Protein AF-A0A0D2VGA5-F1 (afdb_monomer)

Foldseek 3Di:
DEAAVVLFADLQQQDDDPVGHGDHPCVVVHPDDHFHADPVPSHGPLVVVLVCCQVVLDQEYEDDGHGRPDDDPLVSQLVSCVNSVHDYHYDCPPCVVVLVVVPDPNVVNVVCSVCPVVVVCVVPPPDDVVVVVVVVVCVVPVPDDDD

Secondary structure (DSSP, 8-state):
-EE-GGGT--GGGT-B-TT--B-SHHHHHS---EE-B-TTT-SB-HHHHHHHHHHH--SEEEE--SS--S---HHHHHHHHHHHTPEEEE--TTTHHHHHTT-SHHHHHHHHHHHHHHHHHHHHHSSHHHHHHHHHHHHH-TT----

Structure (mmCIF, N/CA/C/O backbone):
data_AF-A0A0D2VGA5-F1
#
_entry.id   AF-A0A0D2VGA5-F1
#
loop_
_atom_site.group_PDB
_atom_site.id
_atom_site.type_symbol
_atom_site.label_atom_id
_atom_site.label_alt_id
_atom_site.label_comp_id
_atom_site.label_asym_id
_atom_site.label_entity_id
_atom_site.label_seq_id
_atom_site.pdbx_PDB_ins_code
_atom_site.Cartn_x
_atom_site.Cartn_y
_atom_site.Cartn_z
_atom_site.occupancy
_atom_site.B_iso_or_equiv
_atom_site.auth_seq_id
_atom_site.auth_comp_id
_atom_site.auth_asym_id
_atom_site.auth_atom_id
_atom_site.pdbx_PDB_model_num
ATOM 1 N N . MET A 1 1 ? -1.330 4.086 5.357 1.00 95.62 1 MET A N 1
ATOM 2 C CA . MET A 1 1 ? -0.875 2.681 5.432 1.00 95.62 1 MET A CA 1
ATOM 3 C C . MET A 1 1 ? -0.229 2.336 4.101 1.00 95.62 1 MET A C 1
ATOM 5 O O . MET A 1 1 ? -0.905 2.468 3.089 1.00 95.62 1 MET A O 1
ATOM 9 N N . GLY A 1 2 ? 1.059 1.993 4.080 1.00 96.94 2 GLY A N 1
ATOM 10 C CA . GLY A 1 2 ? 1.832 1.724 2.856 1.00 96.94 2 GLY A CA 1
ATOM 11 C C . GLY A 1 2 ? 2.714 0.480 2.988 1.00 96.94 2 GLY A C 1
ATOM 12 O O . GLY A 1 2 ? 2.720 -0.149 4.047 1.00 96.94 2 GLY A O 1
ATOM 13 N N . LEU A 1 3 ? 3.431 0.106 1.925 1.00 97.75 3 LEU A N 1
ATOM 14 C CA . LEU A 1 3 ? 4.350 -1.035 1.966 1.00 97.75 3 LEU A CA 1
ATOM 15 C C . LEU A 1 3 ? 5.567 -0.698 2.843 1.00 97.75 3 LEU A C 1
ATOM 17 O O . LEU A 1 3 ? 6.119 0.396 2.758 1.00 97.75 3 LEU A O 1
ATOM 21 N N . ASP A 1 4 ? 5.993 -1.643 3.676 1.00 96.62 4 ASP A N 1
ATOM 22 C CA . ASP A 1 4 ? 7.189 -1.521 4.512 1.00 96.62 4 ASP A CA 1
ATOM 23 C C . ASP A 1 4 ? 8.449 -1.303 3.656 1.00 96.62 4 ASP A C 1
ATOM 25 O O . ASP A 1 4 ? 8.651 -1.992 2.652 1.00 96.62 4 ASP A O 1
ATOM 29 N N . THR A 1 5 ? 9.327 -0.378 4.050 1.00 95.56 5 THR A N 1
ATOM 30 C CA . THR A 1 5 ? 10.512 -0.013 3.250 1.00 95.56 5 THR A CA 1
ATOM 31 C C . THR A 1 5 ? 11.442 -1.207 2.995 1.00 95.56 5 THR A C 1
ATOM 33 O O . THR A 1 5 ? 11.791 -1.434 1.838 1.00 95.56 5 THR A O 1
ATOM 36 N N . PRO A 1 6 ? 11.784 -2.053 3.993 1.00 95.25 6 PRO A N 1
ATOM 37 C CA . PRO A 1 6 ? 12.542 -3.285 3.749 1.00 95.25 6 PRO A CA 1
ATOM 38 C C . PRO A 1 6 ? 11.810 -4.311 2.870 1.00 95.25 6 PRO A C 1
ATOM 40 O O . PRO A 1 6 ? 12.451 -5.182 2.294 1.00 95.25 6 PRO A O 1
ATOM 43 N N . SER A 1 7 ? 10.481 -4.217 2.757 1.00 96.31 7 SER A N 1
ATOM 44 C CA . SER A 1 7 ? 9.665 -5.065 1.874 1.00 96.31 7 SER A CA 1
ATOM 45 C C . SER A 1 7 ? 9.524 -4.503 0.451 1.00 96.31 7 SER A C 1
ATOM 47 O O . SER A 1 7 ? 8.868 -5.124 -0.383 1.00 96.31 7 SER A O 1
ATOM 49 N N . GLY A 1 8 ? 10.114 -3.338 0.165 1.00 96.19 8 GLY A N 1
ATOM 50 C CA . GLY A 1 8 ? 10.110 -2.706 -1.155 1.00 96.19 8 GLY A CA 1
ATOM 51 C C . GLY A 1 8 ? 9.306 -1.408 -1.264 1.00 96.19 8 GLY A C 1
ATOM 52 O O . GLY A 1 8 ? 9.168 -0.876 -2.368 1.00 96.19 8 GLY A O 1
ATOM 53 N N . GLY A 1 9 ? 8.764 -0.894 -0.156 1.00 96.25 9 GLY A N 1
ATOM 54 C CA . GLY A 1 9 ? 8.044 0.383 -0.112 1.00 96.25 9 GLY A CA 1
ATOM 55 C C . GLY A 1 9 ? 8.947 1.611 -0.257 1.00 96.25 9 GLY A C 1
ATOM 56 O O . GLY A 1 9 ? 10.171 1.523 -0.156 1.00 96.25 9 GLY A O 1
ATOM 57 N N . ASN A 1 10 ? 8.346 2.778 -0.502 1.00 96.56 10 ASN A N 1
ATOM 58 C CA . ASN A 1 10 ? 9.077 4.047 -0.509 1.00 96.56 10 ASN A CA 1
ATOM 59 C C . ASN A 1 10 ? 9.128 4.648 0.905 1.00 96.56 10 ASN A C 1
ATOM 61 O O . ASN A 1 10 ? 8.161 4.567 1.660 1.00 96.56 10 ASN A O 1
ATOM 65 N N . THR A 1 11 ? 10.214 5.344 1.245 1.00 95.75 11 THR A N 1
ATOM 66 C CA . THR A 1 11 ? 10.336 6.104 2.498 1.00 95.75 11 THR A CA 1
ATOM 67 C C . THR A 1 11 ? 9.163 7.068 2.721 1.00 95.75 11 THR A C 1
ATOM 69 O O . THR A 1 11 ? 8.698 7.213 3.851 1.00 95.75 11 THR A O 1
ATOM 72 N N . SER A 1 12 ? 8.645 7.698 1.661 1.00 96.06 12 SER A N 1
ATOM 73 C CA . SER A 1 12 ? 7.503 8.620 1.722 1.00 96.06 12 SER A CA 1
ATOM 74 C C . SER A 1 12 ? 6.187 7.954 2.143 1.00 96.06 12 SER A C 1
ATOM 76 O O . SER A 1 12 ? 5.252 8.653 2.523 1.00 96.06 12 SER A O 1
ATOM 78 N N . HIS A 1 13 ? 6.103 6.620 2.145 1.00 97.06 13 HIS A N 1
ATOM 79 C CA . HIS A 1 13 ? 4.893 5.866 2.495 1.00 97.06 13 HIS A CA 1
ATOM 80 C C . HIS A 1 13 ? 4.701 5.677 4.008 1.00 97.06 13 HIS A C 1
ATOM 82 O O . HIS A 1 13 ? 3.882 4.861 4.433 1.00 97.06 13 HIS A O 1
ATOM 88 N N . GLY A 1 14 ? 5.428 6.450 4.822 1.00 95.25 14 GLY A N 1
ATOM 89 C CA . GLY A 1 14 ? 5.295 6.447 6.278 1.00 95.25 14 GLY A CA 1
ATOM 90 C C . GLY A 1 14 ? 6.361 5.628 6.999 1.00 95.25 14 GLY A C 1
ATOM 91 O O . GLY A 1 14 ? 6.070 5.032 8.031 1.00 95.25 14 GLY A O 1
ATOM 92 N N . TYR A 1 15 ? 7.594 5.588 6.484 1.00 96.25 15 TYR A N 1
ATOM 93 C CA . TYR A 1 15 ? 8.674 4.814 7.094 1.00 96.25 15 TYR A CA 1
ATOM 94 C C . TYR A 1 15 ? 9.075 5.317 8.488 1.00 96.25 15 TYR A C 1
ATOM 96 O O . TYR A 1 15 ? 9.389 6.500 8.669 1.00 96.25 15 TYR A O 1
ATOM 104 N N . TYR A 1 16 ? 9.148 4.376 9.427 1.00 95.00 16 TYR A N 1
ATOM 105 C CA . TYR A 1 16 ? 9.754 4.489 10.750 1.00 95.00 16 TYR A CA 1
ATOM 106 C C . TYR A 1 16 ? 10.571 3.218 11.036 1.00 95.00 16 TYR A C 1
ATOM 108 O O . TYR A 1 16 ? 10.333 2.166 10.442 1.00 95.00 16 TYR A O 1
ATOM 116 N N . THR A 1 17 ? 11.570 3.305 11.914 1.00 93.88 17 THR A N 1
ATOM 117 C CA . THR A 1 17 ? 12.433 2.156 12.226 1.00 93.88 17 THR A CA 1
ATOM 118 C C . THR A 1 17 ? 11.694 1.108 13.067 1.00 93.88 17 THR A C 1
ATOM 120 O O . THR A 1 17 ? 10.743 1.452 13.769 1.00 93.88 17 THR A O 1
ATOM 123 N N . PRO A 1 18 ? 12.152 -0.159 13.107 1.00 88.88 18 PRO A N 1
ATOM 124 C CA . PRO A 1 18 ? 11.551 -1.190 13.962 1.00 88.88 18 PRO A CA 1
ATOM 125 C C . PRO A 1 18 ? 11.490 -0.821 15.453 1.00 88.88 18 PRO A C 1
ATOM 127 O O . PRO A 1 18 ? 10.617 -1.297 16.169 1.00 88.88 18 PRO A O 1
ATOM 130 N N . HIS A 1 19 ? 12.387 0.059 15.910 1.00 91.12 19 HIS A N 1
ATOM 131 C CA . HIS A 1 19 ? 12.418 0.588 17.278 1.00 91.12 19 HIS A CA 1
ATOM 132 C C . HIS A 1 19 ? 11.526 1.829 17.480 1.00 91.12 19 HIS A C 1
ATOM 134 O O . HIS A 1 19 ? 11.629 2.500 18.501 1.00 91.12 19 HIS A O 1
ATOM 140 N N . GLY A 1 20 ? 10.680 2.175 16.505 1.00 89.69 20 GLY A N 1
ATOM 141 C CA . GLY A 1 20 ? 9.694 3.253 16.608 1.00 89.69 20 GLY A CA 1
ATOM 142 C C . GLY A 1 20 ? 10.209 4.655 16.273 1.00 89.69 20 GLY A C 1
ATOM 143 O O . GLY A 1 20 ? 9.459 5.623 16.390 1.00 89.69 20 GLY A O 1
ATOM 144 N N . ARG A 1 21 ? 11.461 4.814 15.819 1.00 94.44 21 ARG A N 1
ATOM 145 C CA . ARG A 1 21 ? 11.962 6.134 15.406 1.00 94.44 21 ARG A CA 1
ATOM 146 C C . ARG A 1 21 ? 11.317 6.529 14.079 1.00 94.44 21 ARG A C 1
ATOM 148 O O . ARG A 1 21 ? 11.589 5.907 13.056 1.00 94.44 21 ARG A O 1
ATOM 155 N N . LYS A 1 22 ? 10.507 7.587 14.088 1.00 95.50 22 LYS A N 1
ATOM 156 C CA . LYS A 1 22 ? 9.910 8.198 12.890 1.00 95.50 22 LYS A CA 1
ATOM 157 C C . LYS A 1 22 ? 11.019 8.798 12.009 1.00 95.50 22 LYS A C 1
ATOM 159 O O . LYS A 1 22 ? 11.845 9.564 12.504 1.00 95.50 22 LYS A O 1
ATOM 164 N N . VAL A 1 23 ? 11.085 8.397 10.735 1.00 95.19 23 VAL A N 1
ATOM 165 C CA . VAL A 1 23 ? 12.167 8.788 9.799 1.00 95.19 23 VAL A CA 1
ATOM 166 C C . VAL A 1 23 ? 11.631 9.677 8.688 1.00 95.19 23 VAL A C 1
ATOM 168 O O . VAL A 1 23 ? 12.213 10.709 8.372 1.00 95.19 23 VAL A O 1
ATOM 171 N N . SER A 1 24 ? 10.518 9.277 8.083 1.00 95.00 24 SER A N 1
ATOM 172 C CA . SER A 1 24 ? 9.886 10.037 7.008 1.00 95.00 24 SER A CA 1
ATOM 173 C C . SER A 1 24 ? 9.007 11.157 7.557 1.00 95.00 24 SER A C 1
ATOM 175 O O . SER A 1 24 ? 8.353 10.979 8.587 1.00 95.00 24 SER A O 1
ATOM 177 N N . SER A 1 25 ? 8.888 12.272 6.831 1.00 95.06 25 SER A N 1
ATOM 178 C CA . SER A 1 25 ? 7.910 13.322 7.157 1.00 95.06 25 SER A CA 1
ATOM 179 C C . SER A 1 25 ? 6.492 12.755 7.262 1.00 95.06 25 SER A C 1
ATOM 181 O O . SER A 1 25 ? 5.754 13.125 8.167 1.00 95.06 25 SER A O 1
ATOM 183 N N . ALA A 1 26 ? 6.143 11.788 6.405 1.00 93.31 26 ALA A N 1
ATOM 184 C CA . ALA A 1 26 ? 4.868 11.085 6.476 1.00 93.31 26 ALA A CA 1
ATOM 185 C C . ALA A 1 26 ? 4.656 10.390 7.833 1.00 93.31 26 ALA A C 1
ATOM 187 O O . ALA A 1 26 ? 3.595 10.543 8.417 1.00 93.31 26 ALA A O 1
ATOM 188 N N . SER A 1 27 ? 5.668 9.704 8.378 1.00 94.88 27 SER A N 1
ATOM 189 C CA . SER A 1 27 ? 5.582 9.081 9.711 1.00 94.88 27 SER A CA 1
ATOM 190 C C . SER A 1 27 ? 5.594 10.085 10.870 1.00 94.88 27 SER A C 1
ATOM 192 O O . SER A 1 27 ? 5.094 9.784 11.952 1.00 94.88 27 SER A O 1
ATOM 194 N N . ILE A 1 28 ? 6.185 11.268 10.666 1.00 96.19 28 ILE A N 1
ATOM 195 C CA . ILE A 1 28 ? 6.256 12.336 11.673 1.00 96.19 28 ILE A CA 1
ATOM 196 C C . ILE A 1 28 ? 4.898 13.017 11.816 1.00 96.19 28 ILE A C 1
ATOM 198 O O . ILE A 1 28 ? 4.388 13.120 12.928 1.00 96.19 28 ILE A O 1
ATOM 202 N N . PHE A 1 29 ? 4.312 13.446 10.697 1.00 96.75 29 PHE A N 1
ATOM 203 C CA . PHE A 1 29 ? 3.060 14.202 10.681 1.00 96.75 29 PHE A CA 1
ATOM 204 C C . PHE A 1 29 ? 1.808 13.321 10.690 1.00 96.75 29 PHE A C 1
ATOM 206 O O . PHE A 1 29 ? 0.743 13.793 11.081 1.00 96.75 29 PHE A O 1
ATOM 213 N N . PHE A 1 30 ? 1.915 12.056 10.276 1.00 96.25 30 PHE A N 1
ATOM 214 C CA . PHE A 1 30 ? 0.791 11.128 10.218 1.00 96.25 30 PHE A CA 1
ATOM 215 C C . PHE A 1 30 ? 1.118 9.800 10.892 1.00 96.25 30 PHE A C 1
ATOM 217 O O . PHE A 1 30 ? 2.242 9.296 10.839 1.00 96.25 30 PHE A O 1
ATOM 224 N N . GLU A 1 31 ? 0.090 9.182 11.464 1.00 95.38 31 GLU A N 1
ATOM 225 C CA . GLU A 1 31 ? 0.205 7.832 11.996 1.00 95.38 31 GLU A CA 1
ATOM 226 C C . GLU A 1 31 ? 0.239 6.814 10.858 1.00 95.38 31 GLU A C 1
ATOM 228 O O . GLU A 1 31 ? -0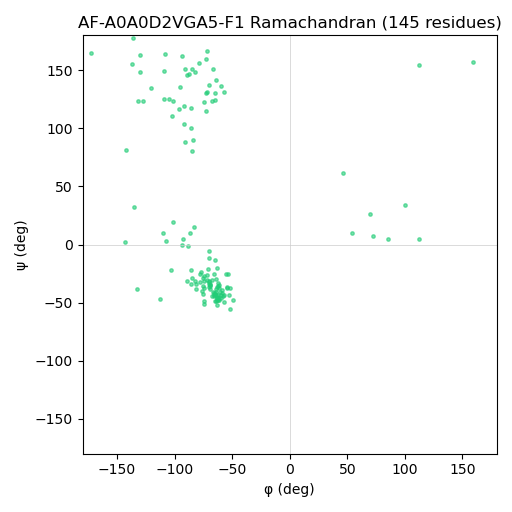.641 6.752 9.992 1.00 95.38 31 GLU A O 1
ATOM 233 N N . SER A 1 32 ? 1.310 6.029 10.847 1.00 95.25 32 SER A N 1
ATOM 234 C CA . SER A 1 32 ? 1.621 5.085 9.785 1.00 95.25 32 SER A CA 1
ATOM 235 C C . SER A 1 32 ? 1.689 3.681 10.364 1.00 95.25 32 SER A C 1
ATOM 237 O O . SER A 1 32 ? 2.327 3.454 11.383 1.00 95.25 32 SER A O 1
ATOM 239 N N . LEU A 1 33 ? 1.059 2.734 9.677 1.00 96.31 33 LEU A N 1
ATOM 240 C CA . LEU A 1 33 ? 1.209 1.305 9.918 1.00 96.31 33 LEU A CA 1
ATOM 241 C C . LEU A 1 33 ? 1.566 0.661 8.572 1.00 96.31 33 LEU A C 1
ATOM 243 O O . LEU A 1 33 ? 0.839 0.893 7.602 1.00 96.31 33 LEU A O 1
ATOM 247 N N . PRO A 1 34 ? 2.682 -0.069 8.445 1.00 96.88 34 PRO A N 1
ATOM 248 C CA . PRO A 1 34 ? 3.058 -0.676 7.181 1.00 96.88 34 PRO A CA 1
ATOM 249 C C . PRO A 1 34 ? 2.458 -2.081 7.022 1.00 96.88 34 PRO A C 1
ATOM 251 O O . PRO A 1 34 ? 2.357 -2.844 7.985 1.00 96.88 34 PRO A O 1
ATOM 254 N N . TYR A 1 35 ? 2.107 -2.454 5.790 1.00 97.62 35 TYR A N 1
ATOM 255 C CA . TYR A 1 35 ? 1.923 -3.861 5.409 1.00 97.62 35 TYR A CA 1
ATOM 256 C C . TYR A 1 35 ? 3.225 -4.419 4.822 1.00 97.62 35 TYR A C 1
ATOM 258 O O . TYR A 1 35 ? 4.125 -3.666 4.455 1.00 97.62 35 TYR A O 1
ATOM 266 N N . LYS A 1 36 ? 3.350 -5.746 4.759 1.00 97.62 36 LYS A N 1
ATOM 267 C CA . LYS A 1 36 ? 4.607 -6.427 4.418 1.00 97.62 36 LYS A CA 1
ATOM 268 C C . LYS A 1 36 ? 4.405 -7.472 3.334 1.00 97.62 36 LYS A C 1
ATOM 270 O O . LYS A 1 36 ? 3.285 -7.922 3.093 1.00 97.62 36 LYS A O 1
ATOM 275 N N . VAL A 1 37 ? 5.512 -7.878 2.728 1.00 97.81 37 VAL A N 1
ATOM 276 C CA . VAL A 1 37 ? 5.554 -9.104 1.933 1.00 97.81 37 VAL A CA 1
ATOM 277 C C . VAL A 1 37 ? 5.657 -10.327 2.839 1.00 97.81 37 VAL A C 1
ATOM 279 O O . VAL A 1 37 ? 6.139 -10.256 3.973 1.00 97.81 37 VAL A O 1
ATOM 282 N N . ASN A 1 38 ? 5.218 -11.465 2.325 1.00 96.94 38 ASN A N 1
ATOM 283 C CA . ASN A 1 38 ? 5.549 -12.764 2.864 1.00 96.94 38 ASN A CA 1
ATOM 284 C C . ASN A 1 38 ? 7.060 -13.015 2.639 1.00 96.94 38 ASN A C 1
ATOM 286 O O . ASN A 1 38 ? 7.519 -12.956 1.496 1.00 96.94 38 ASN A O 1
ATOM 290 N N . PRO A 1 39 ? 7.851 -13.287 3.693 1.00 94.50 39 PRO A N 1
ATOM 291 C CA . PRO A 1 39 ? 9.305 -13.407 3.583 1.00 94.50 39 PRO A CA 1
ATOM 292 C C . PRO A 1 39 ? 9.761 -14.674 2.848 1.00 94.50 39 PRO A C 1
ATOM 294 O O . PRO A 1 39 ? 10.885 -14.708 2.360 1.00 94.50 39 PRO A O 1
ATOM 297 N N . GLN A 1 40 ? 8.918 -15.709 2.760 1.00 96.38 40 GLN A N 1
ATOM 298 C CA . GLN A 1 40 ? 9.236 -16.932 2.024 1.00 96.38 40 GLN A CA 1
ATOM 299 C C . GLN A 1 40 ? 8.990 -16.780 0.519 1.00 96.38 40 GLN A C 1
ATOM 301 O O . GLN A 1 40 ? 9.748 -17.311 -0.287 1.00 96.38 40 GLN A O 1
ATOM 306 N N . THR A 1 41 ? 7.925 -16.072 0.129 1.00 96.56 41 THR A N 1
ATOM 307 C CA . THR A 1 41 ? 7.490 -15.989 -1.278 1.00 96.56 41 THR A CA 1
ATOM 308 C C . THR A 1 41 ? 7.876 -14.670 -1.949 1.00 96.56 41 THR A C 1
ATOM 310 O O . THR A 1 41 ? 7.937 -14.595 -3.176 1.00 96.56 41 THR A O 1
ATOM 313 N N . GLY A 1 42 ? 8.120 -13.619 -1.162 1.00 94.81 42 GLY A N 1
ATOM 314 C CA . GLY A 1 42 ? 8.371 -12.261 -1.640 1.00 94.81 42 GLY A CA 1
ATOM 315 C C . GLY A 1 42 ? 7.133 -11.552 -2.199 1.00 94.81 42 GLY A C 1
ATOM 316 O O . GLY A 1 42 ? 7.267 -10.464 -2.752 1.00 94.81 42 GLY A O 1
ATOM 317 N N . TYR A 1 43 ? 5.935 -12.133 -2.084 1.00 97.31 43 TYR A N 1
ATOM 318 C CA . TYR A 1 43 ? 4.683 -11.496 -2.508 1.00 97.31 43 TYR A CA 1
ATOM 319 C C . TYR A 1 43 ? 4.044 -10.707 -1.369 1.00 97.31 43 TYR A C 1
ATOM 321 O O . TYR A 1 43 ? 4.212 -11.066 -0.208 1.00 97.31 43 TYR A O 1
ATOM 329 N N . ILE A 1 44 ? 3.302 -9.641 -1.684 1.00 97.81 44 ILE A N 1
ATOM 330 C CA . ILE A 1 44 ? 2.496 -8.929 -0.682 1.00 97.81 44 ILE A CA 1
ATOM 331 C C . ILE A 1 44 ? 1.527 -9.923 -0.033 1.00 97.81 44 ILE A C 1
ATOM 333 O O . ILE A 1 44 ? 0.856 -10.681 -0.727 1.00 97.81 44 ILE A O 1
ATOM 337 N N . ASP A 1 45 ? 1.485 -9.924 1.299 1.00 97.50 45 ASP A N 1
ATOM 338 C CA . ASP A 1 45 ? 0.559 -10.745 2.079 1.00 97.50 45 ASP A CA 1
ATOM 339 C C . ASP A 1 45 ? -0.779 -9.995 2.173 1.00 97.50 45 ASP A C 1
ATOM 341 O O . ASP A 1 45 ? -0.961 -9.118 3.025 1.00 97.50 45 ASP A O 1
ATOM 345 N N . TYR A 1 46 ? -1.666 -10.251 1.206 1.00 97.38 46 TYR A N 1
ATOM 346 C CA . TYR A 1 46 ? -2.925 -9.519 1.052 1.00 97.38 46 TYR A CA 1
ATOM 347 C C . TYR A 1 46 ? -3.925 -9.838 2.163 1.00 97.38 46 TYR A C 1
ATOM 349 O O . TYR A 1 46 ? -4.691 -8.958 2.554 1.00 97.38 46 TYR A O 1
ATOM 357 N N . GLU A 1 47 ? -3.899 -11.057 2.699 1.00 97.00 47 GLU A N 1
ATOM 358 C CA . GLU A 1 47 ? -4.719 -11.456 3.838 1.00 97.00 47 GLU A CA 1
ATOM 359 C C . GLU A 1 47 ? -4.347 -10.638 5.079 1.00 97.00 47 GLU A C 1
ATOM 361 O O . GLU A 1 47 ? -5.208 -9.972 5.658 1.00 97.00 47 GLU A O 1
ATOM 366 N N . LYS A 1 48 ? -3.055 -10.586 5.437 1.00 97.38 48 LYS A N 1
ATOM 367 C CA . LYS A 1 48 ? -2.594 -9.764 6.570 1.00 97.38 48 LYS A CA 1
ATOM 368 C C . LYS A 1 4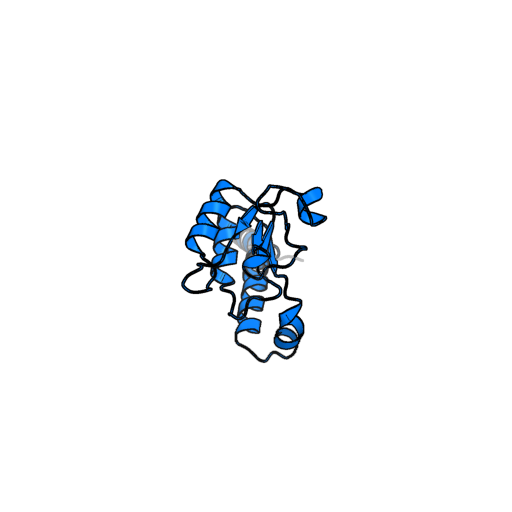8 ? -2.738 -8.272 6.314 1.00 97.38 48 LYS A C 1
ATOM 370 O O . LYS A 1 48 ? -2.864 -7.493 7.258 1.00 97.38 48 LYS A O 1
ATOM 375 N N . LEU A 1 49 ? -2.634 -7.838 5.059 1.00 97.81 49 LEU A N 1
ATOM 376 C CA . LEU A 1 49 ? -2.890 -6.451 4.686 1.00 97.81 49 LEU A CA 1
ATOM 377 C C . LEU A 1 49 ? -4.338 -6.083 5.002 1.00 97.81 49 LEU A C 1
ATOM 379 O O . LEU A 1 49 ? -4.573 -5.042 5.612 1.00 97.81 49 LEU A O 1
ATOM 383 N N . GLU A 1 50 ? -5.286 -6.929 4.599 1.00 97.94 50 GLU A N 1
ATOM 384 C CA . GLU A 1 50 ? -6.711 -6.717 4.823 1.00 97.94 50 GLU A CA 1
ATOM 385 C C . GLU A 1 50 ? -7.057 -6.728 6.313 1.00 97.94 50 GLU A C 1
ATOM 387 O O . GLU A 1 50 ? -7.675 -5.777 6.787 1.00 97.94 50 GLU A O 1
ATOM 392 N N . GLU A 1 51 ? -6.586 -7.734 7.053 1.00 97.88 51 GLU A N 1
ATOM 393 C CA . GLU A 1 51 ? -6.732 -7.836 8.512 1.00 97.88 51 GLU A CA 1
ATOM 394 C C . GLU A 1 51 ? -6.255 -6.550 9.207 1.00 97.88 51 GLU A C 1
ATOM 396 O O . GLU A 1 51 ? -7.030 -5.851 9.862 1.00 97.88 51 GLU A O 1
ATOM 401 N N . ARG A 1 52 ? -5.004 -6.145 8.953 1.00 97.12 52 ARG A N 1
ATOM 402 C CA . ARG A 1 52 ? -4.434 -4.927 9.545 1.00 97.12 52 ARG A CA 1
ATOM 403 C C . ARG A 1 52 ? -5.175 -3.663 9.132 1.00 97.12 52 ARG A C 1
ATOM 405 O O . ARG A 1 52 ? -5.254 -2.729 9.923 1.00 97.12 52 ARG A O 1
ATOM 412 N N . ALA A 1 53 ? -5.666 -3.583 7.898 1.00 97.69 53 ALA A N 1
ATOM 413 C CA . ALA A 1 53 ? -6.393 -2.411 7.427 1.00 97.69 53 ALA A CA 1
ATOM 414 C C . ALA A 1 53 ? -7.757 -2.266 8.117 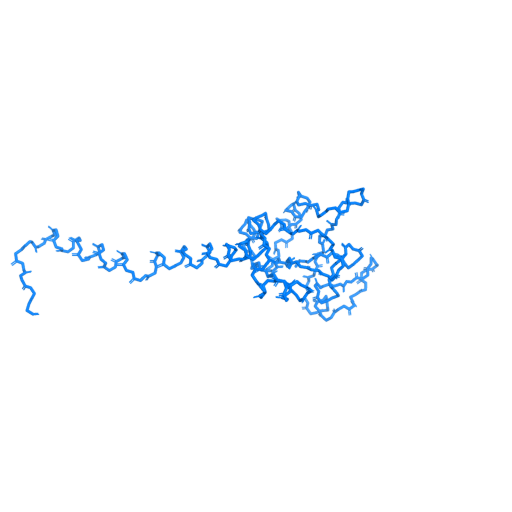1.00 97.69 53 ALA A C 1
ATOM 416 O O . ALA A 1 53 ? -8.186 -1.138 8.368 1.00 97.69 53 ALA A O 1
ATOM 417 N N . LEU A 1 54 ? -8.428 -3.374 8.438 1.00 97.25 54 LEU A N 1
ATOM 418 C CA . LEU A 1 54 ? -9.695 -3.360 9.172 1.00 97.25 54 LEU A CA 1
ATOM 419 C C . LEU A 1 54 ? -9.506 -2.921 10.628 1.00 97.25 54 LEU A C 1
ATOM 421 O O . LEU A 1 54 ? -10.315 -2.133 11.126 1.00 97.25 54 LEU A O 1
ATOM 425 N N . ASP A 1 55 ? -8.412 -3.347 11.259 1.00 97.06 55 ASP A N 1
ATOM 426 C CA . ASP A 1 55 ? -8.079 -2.971 12.635 1.00 97.06 55 ASP A CA 1
ATOM 427 C C . ASP A 1 55 ? -7.581 -1.525 12.732 1.00 97.06 55 ASP A C 1
ATOM 429 O O . ASP A 1 55 ? -8.058 -0.733 13.544 1.00 97.06 55 ASP A O 1
ATOM 433 N N . PHE A 1 56 ? -6.637 -1.147 11.867 1.00 97.31 56 PHE A N 1
ATOM 434 C CA . PHE A 1 56 ? -6.005 0.172 11.886 1.00 97.31 56 PHE A CA 1
ATOM 435 C C . PHE A 1 56 ? -6.891 1.280 11.302 1.00 97.31 56 PHE A C 1
ATOM 437 O O . PHE A 1 56 ? -6.695 2.453 11.613 1.00 97.31 56 PHE A O 1
ATOM 444 N N . ARG A 1 57 ? -7.853 0.925 10.437 1.00 97.00 57 ARG A N 1
ATOM 445 C CA . ARG A 1 57 ? -8.759 1.848 9.726 1.00 97.00 57 ARG A CA 1
ATOM 446 C C . ARG A 1 57 ? -8.035 3.046 9.095 1.00 97.00 57 ARG A C 1
ATOM 448 O O . ARG A 1 57 ? -8.307 4.202 9.442 1.00 97.00 57 ARG A O 1
ATOM 455 N N . PRO A 1 58 ? -7.105 2.807 8.154 1.00 97.44 58 PRO A N 1
ATOM 456 C CA . PRO A 1 58 ? -6.352 3.890 7.548 1.00 97.44 58 PRO A CA 1
ATOM 457 C C . PRO A 1 58 ? -7.265 4.831 6.763 1.00 97.44 58 PRO A C 1
ATOM 459 O O . PRO A 1 58 ? -8.152 4.395 6.040 1.00 97.44 58 PRO A O 1
ATOM 462 N N . LYS A 1 59 ? -6.993 6.137 6.816 1.00 97.19 59 LYS A N 1
ATOM 463 C CA . LYS A 1 59 ? -7.648 7.099 5.911 1.00 97.19 59 LYS A CA 1
ATOM 464 C C . LYS A 1 59 ? -7.140 6.985 4.474 1.00 97.19 59 LYS A C 1
ATOM 466 O O . LYS A 1 59 ? -7.890 7.239 3.535 1.00 97.19 59 LYS A O 1
ATOM 471 N N . ILE A 1 60 ? -5.877 6.586 4.313 1.00 96.94 60 ILE A N 1
ATOM 472 C CA . ILE A 1 60 ? -5.228 6.377 3.018 1.00 96.94 60 ILE A CA 1
ATOM 473 C C . ILE A 1 60 ? -4.508 5.026 3.031 1.00 96.94 60 ILE A C 1
ATOM 475 O O . ILE A 1 60 ? -3.635 4.782 3.876 1.00 96.94 60 ILE A O 1
ATOM 479 N N . LEU A 1 61 ? -4.863 4.169 2.076 1.00 97.62 61 LEU A N 1
ATOM 480 C CA . LEU A 1 61 ? -4.150 2.945 1.734 1.00 97.62 61 LEU A CA 1
ATOM 481 C C . LEU A 1 61 ? -3.320 3.214 0.476 1.00 97.62 61 LEU A C 1
ATOM 483 O O . LEU A 1 61 ? -3.862 3.645 -0.537 1.00 97.62 61 LEU A O 1
ATOM 487 N N . ILE A 1 62 ? -2.012 2.995 0.553 1.00 97.31 62 ILE A N 1
ATOM 488 C CA . ILE A 1 62 ? -1.068 3.266 -0.531 1.00 97.31 62 ILE A CA 1
ATOM 489 C C . ILE A 1 62 ? -0.662 1.936 -1.161 1.00 97.31 62 ILE A C 1
ATOM 491 O O . ILE A 1 62 ? -0.181 1.055 -0.448 1.00 97.31 62 ILE A O 1
ATOM 495 N N . CYS A 1 63 ? -0.831 1.793 -2.474 1.00 95.19 63 CYS A N 1
ATOM 496 C CA . CYS A 1 63 ? -0.204 0.748 -3.285 1.00 95.19 63 CYS A CA 1
ATOM 497 C C . CYS A 1 63 ? 0.867 1.372 -4.187 1.00 95.19 63 CYS A C 1
ATOM 499 O O . CYS A 1 63 ? 0.753 2.534 -4.574 1.00 95.19 63 CYS A O 1
ATOM 501 N N . GLY A 1 64 ? 1.921 0.622 -4.498 1.00 94.12 64 GLY A N 1
ATOM 502 C CA . GLY A 1 64 ? 3.129 1.160 -5.123 1.00 94.12 64 GLY A CA 1
ATOM 503 C C . GLY A 1 64 ? 4.337 1.114 -4.190 1.00 94.12 64 GLY A C 1
ATOM 504 O O . GLY A 1 64 ? 4.204 1.073 -2.968 1.00 94.12 64 GLY A O 1
ATOM 505 N N . GLY A 1 65 ? 5.532 1.077 -4.770 1.00 94.25 65 GLY A N 1
ATOM 506 C CA . GLY A 1 65 ? 6.775 0.893 -4.031 1.00 94.25 65 GLY A CA 1
ATOM 507 C C . GLY A 1 65 ? 7.997 1.061 -4.924 1.00 94.25 65 GLY A C 1
ATOM 508 O O . GLY A 1 65 ? 7.895 1.043 -6.148 1.00 94.25 65 GLY A O 1
ATOM 509 N N . SER A 1 66 ? 9.159 1.223 -4.298 1.00 95.38 66 SER A N 1
ATOM 510 C CA . SER A 1 66 ? 10.410 1.524 -4.993 1.00 95.38 66 SER A CA 1
ATOM 511 C C . SER A 1 66 ? 11.147 0.292 -5.505 1.00 95.38 66 SER A C 1
ATOM 513 O O . SER A 1 66 ? 11.791 0.364 -6.547 1.00 95.38 66 SER A O 1
ATOM 515 N N . SER A 1 67 ? 11.077 -0.825 -4.783 1.00 94.88 67 SER A N 1
ATOM 516 C CA . SER A 1 67 ? 11.872 -2.029 -5.069 1.00 94.88 67 SER A CA 1
ATOM 517 C C . SER A 1 67 ? 11.048 -3.318 -4.998 1.00 94.88 67 SER A C 1
ATOM 519 O O . SER A 1 67 ? 11.560 -4.387 -4.672 1.00 94.88 67 SER A O 1
ATOM 521 N N . TYR A 1 68 ? 9.763 -3.230 -5.353 1.00 95.56 68 TYR A N 1
ATOM 522 C CA . TYR A 1 68 ? 8.887 -4.387 -5.520 1.00 95.56 68 TYR A CA 1
ATOM 523 C C . TYR A 1 68 ? 8.824 -4.813 -6.994 1.00 95.56 68 TYR A C 1
ATOM 525 O O . TYR A 1 68 ? 8.376 -4.054 -7.848 1.00 95.56 68 TYR A O 1
ATOM 533 N N . SER A 1 69 ? 9.288 -6.026 -7.303 1.00 91.81 69 SER A N 1
ATOM 534 C CA . SER A 1 69 ? 9.494 -6.507 -8.682 1.00 91.81 69 SER A CA 1
ATOM 535 C C . SER A 1 69 ? 8.307 -7.267 -9.286 1.00 91.81 69 SER A C 1
ATOM 537 O O . SER A 1 69 ? 8.433 -7.840 -10.368 1.00 91.81 69 SER A O 1
ATOM 539 N N . ARG A 1 70 ? 7.173 -7.345 -8.583 1.00 91.81 70 ARG A N 1
ATOM 540 C CA . ARG A 1 70 ? 5.972 -8.067 -9.034 1.00 91.81 70 ARG A CA 1
ATOM 541 C C . ARG A 1 70 ? 4.865 -7.094 -9.422 1.00 91.81 70 ARG A C 1
ATOM 543 O O . ARG A 1 70 ? 4.889 -5.921 -9.056 1.00 91.81 70 ARG A O 1
ATOM 550 N N . GLU A 1 71 ? 3.876 -7.606 -10.149 1.00 88.31 71 GLU A N 1
ATOM 551 C CA . GLU A 1 71 ? 2.632 -6.873 -10.368 1.00 88.31 71 GLU A CA 1
ATOM 552 C C . GLU A 1 71 ? 1.844 -6.717 -9.061 1.00 88.31 71 GLU A C 1
ATOM 554 O O . GLU A 1 71 ? 1.896 -7.560 -8.165 1.00 88.31 71 GLU A O 1
ATOM 559 N N . TRP A 1 72 ? 1.082 -5.631 -8.986 1.00 91.06 72 TRP A N 1
ATOM 560 C CA . TRP A 1 72 ? 0.207 -5.320 -7.864 1.00 91.06 72 TRP A CA 1
ATOM 561 C C . TRP A 1 72 ? -1.216 -5.803 -8.158 1.00 91.06 72 TRP A C 1
ATOM 563 O O . TRP A 1 72 ? -1.745 -5.559 -9.247 1.00 91.06 72 TRP A O 1
ATOM 573 N N . ASP A 1 73 ? -1.869 -6.440 -7.182 1.00 92.50 73 ASP A N 1
ATOM 574 C CA . ASP A 1 73 ? -3.298 -6.759 -7.261 1.00 92.50 73 ASP A CA 1
ATOM 575 C C . ASP A 1 73 ? -4.128 -5.564 -6.795 1.00 92.50 73 ASP A C 1
ATOM 577 O O . ASP A 1 73 ? -4.615 -5.457 -5.667 1.00 92.50 73 ASP A O 1
ATOM 581 N N . TYR A 1 74 ? -4.270 -4.628 -7.717 1.00 90.19 74 TYR A N 1
ATOM 582 C CA . TYR A 1 74 ? -5.062 -3.428 -7.546 1.00 90.19 74 TYR A CA 1
ATOM 583 C C . TYR A 1 74 ? -6.518 -3.696 -7.134 1.00 90.19 74 TYR A C 1
ATOM 585 O O . TYR A 1 74 ? -7.060 -2.955 -6.313 1.00 90.19 74 TYR A O 1
ATOM 593 N N . GLY A 1 75 ? -7.141 -4.759 -7.655 1.00 90.94 75 GLY A N 1
ATOM 594 C CA . GLY A 1 75 ? -8.520 -5.114 -7.317 1.00 90.94 75 GLY A CA 1
ATOM 595 C C . GLY A 1 75 ? -8.652 -5.461 -5.837 1.00 90.94 75 GLY A C 1
ATOM 596 O O . GLY A 1 75 ? -9.533 -4.938 -5.151 1.00 90.94 75 GLY A O 1
ATOM 597 N N . ARG A 1 76 ? -7.713 -6.254 -5.309 1.00 93.56 76 ARG A N 1
ATOM 598 C CA . ARG A 1 76 ? -7.661 -6.582 -3.880 1.00 93.56 76 ARG A CA 1
ATOM 599 C C . ARG A 1 76 ? -7.453 -5.340 -3.012 1.00 93.56 76 ARG A C 1
ATOM 601 O O . ARG A 1 76 ? -8.175 -5.145 -2.037 1.00 93.56 76 ARG A O 1
ATOM 608 N N . PHE A 1 77 ? -6.546 -4.446 -3.411 1.00 95.00 77 PHE A N 1
ATOM 609 C CA . PHE A 1 77 ? -6.341 -3.162 -2.730 1.00 95.00 77 PHE A CA 1
ATOM 610 C C . PHE A 1 77 ? -7.606 -2.289 -2.703 1.00 95.00 77 PHE A C 1
ATOM 612 O O . PHE A 1 77 ? -7.910 -1.683 -1.673 1.00 95.00 77 PHE A O 1
ATOM 619 N N . ARG A 1 78 ? -8.358 -2.219 -3.811 1.00 94.06 78 ARG A N 1
ATOM 620 C CA . ARG A 1 78 ? -9.631 -1.479 -3.884 1.00 94.06 78 ARG A CA 1
ATOM 621 C C . ARG A 1 78 ? -10.661 -2.059 -2.931 1.00 94.06 78 ARG A C 1
ATOM 623 O O . ARG A 1 78 ? -11.241 -1.300 -2.158 1.00 94.06 78 ARG A O 1
ATOM 630 N N . GLN A 1 79 ? -10.830 -3.379 -2.939 1.00 94.88 79 GLN A N 1
ATOM 631 C CA . GLN A 1 79 ? -11.755 -4.068 -2.041 1.00 94.88 79 GLN A CA 1
ATOM 632 C C . GLN A 1 79 ? -11.430 -3.772 -0.574 1.00 94.88 79 GLN A C 1
ATOM 634 O O . GLN A 1 79 ? -12.316 -3.364 0.173 1.00 94.88 79 GLN A O 1
ATOM 639 N N . THR A 1 80 ? -10.165 -3.902 -0.160 1.00 96.12 80 THR A N 1
ATOM 640 C CA . THR A 1 80 ? -9.758 -3.573 1.213 1.00 96.12 80 THR A CA 1
ATOM 641 C C . THR A 1 80 ? -10.008 -2.103 1.541 1.00 96.12 80 THR A C 1
ATOM 643 O O . THR A 1 80 ? -10.577 -1.803 2.589 1.00 96.12 80 THR A O 1
ATOM 646 N N . ALA A 1 81 ? -9.632 -1.184 0.645 1.00 95.69 81 ALA A N 1
ATOM 647 C CA . ALA A 1 81 ? -9.855 0.243 0.847 1.00 95.69 81 ALA A CA 1
ATOM 648 C C . ALA A 1 81 ? -11.349 0.586 0.972 1.00 95.69 81 ALA A C 1
ATOM 650 O O . ALA A 1 81 ? -11.708 1.444 1.769 1.00 95.69 81 ALA A O 1
ATOM 651 N N . ASP A 1 82 ? -12.237 -0.070 0.216 1.00 94.88 82 ASP A N 1
ATOM 652 C CA . ASP A 1 82 ? -13.686 0.102 0.377 1.00 94.88 82 ASP A CA 1
ATOM 653 C C . ASP A 1 82 ? -14.182 -0.421 1.722 1.00 94.88 82 ASP A C 1
ATOM 655 O O . ASP A 1 82 ? -14.932 0.286 2.393 1.00 94.88 82 ASP A O 1
ATOM 659 N N . LYS A 1 83 ? -13.725 -1.604 2.154 1.00 95.75 83 LYS A N 1
ATOM 660 C CA . LYS A 1 83 ? -14.136 -2.198 3.435 1.00 95.75 83 LYS A CA 1
ATOM 661 C C . LYS A 1 83 ? -13.802 -1.308 4.633 1.00 95.75 83 LYS A C 1
ATOM 663 O O . LYS A 1 83 ? -14.610 -1.204 5.550 1.00 95.75 83 LYS A O 1
ATOM 668 N N . CYS A 1 84 ? -12.640 -0.653 4.633 1.00 95.12 84 CYS A N 1
ATOM 669 C CA . CYS A 1 84 ? -12.237 0.247 5.719 1.00 95.12 84 CYS A CA 1
ATOM 670 C C . CYS A 1 84 ? -12.589 1.729 5.481 1.00 95.12 84 CYS A C 1
ATOM 672 O O . CYS A 1 84 ? -12.310 2.565 6.342 1.00 95.12 84 CYS A O 1
ATOM 674 N N . GLY A 1 85 ? -13.207 2.075 4.344 1.00 94.38 85 GLY A N 1
ATOM 675 C CA . GLY A 1 85 ? -13.550 3.459 3.995 1.00 94.38 85 GLY A CA 1
ATOM 676 C C . GLY A 1 85 ? -12.338 4.350 3.682 1.00 94.38 85 GLY A C 1
ATOM 677 O O . GLY A 1 85 ? -12.404 5.567 3.857 1.00 94.38 85 GLY A O 1
ATOM 678 N N . ALA A 1 86 ? -11.229 3.758 3.238 1.00 95.69 86 ALA A N 1
ATOM 679 C CA . ALA A 1 86 ? -9.997 4.449 2.887 1.00 95.69 86 ALA A CA 1
ATOM 680 C C . ALA A 1 86 ? -10.000 4.976 1.444 1.00 95.69 86 ALA A C 1
ATOM 682 O O . ALA A 1 86 ? -10.549 4.377 0.505 1.00 95.69 86 ALA A O 1
ATOM 683 N N . VAL A 1 87 ? -9.269 6.070 1.238 1.00 95.31 87 VAL A N 1
ATOM 684 C CA . VAL A 1 87 ? -8.805 6.463 -0.093 1.00 95.31 87 VAL A CA 1
ATOM 685 C C . VAL A 1 87 ? -7.709 5.490 -0.520 1.00 95.31 87 VAL A C 1
ATOM 687 O O . VAL A 1 87 ? -6.775 5.234 0.237 1.00 95.31 87 VAL A O 1
ATOM 690 N N . LEU A 1 88 ? -7.818 4.956 -1.738 1.00 95.69 88 LEU A N 1
ATOM 691 C CA . LEU A 1 88 ? -6.745 4.174 -2.347 1.00 95.69 88 LEU A CA 1
ATOM 692 C C . LEU A 1 88 ? -5.864 5.122 -3.163 1.00 95.69 88 LEU A C 1
ATOM 694 O O . LEU A 1 88 ? -6.354 5.754 -4.099 1.00 95.69 88 LEU A O 1
ATOM 698 N N . LEU A 1 89 ? -4.586 5.211 -2.807 1.00 94.88 89 LEU A N 1
ATOM 699 C CA . LEU A 1 89 ? -3.572 5.989 -3.510 1.00 94.88 89 LEU A CA 1
ATOM 700 C C . LEU A 1 89 ? -2.601 5.031 -4.206 1.00 94.88 89 LEU A C 1
ATOM 702 O O . LEU A 1 89 ? -2.013 4.178 -3.549 1.00 94.88 89 LEU A O 1
ATOM 706 N N . CYS A 1 90 ? -2.409 5.190 -5.514 1.00 94.25 90 CYS A N 1
ATOM 707 C CA . CYS A 1 90 ? -1.407 4.439 -6.268 1.00 94.25 90 CYS A CA 1
ATOM 708 C C . CYS A 1 90 ? -0.181 5.321 -6.532 1.00 94.25 90 CYS A C 1
ATOM 710 O O . CYS A 1 90 ? -0.256 6.252 -7.333 1.00 94.25 90 CYS A O 1
ATOM 712 N N . ASP A 1 91 ? 0.946 5.014 -5.892 1.00 95.00 91 ASP A N 1
ATOM 713 C CA . ASP A 1 91 ? 2.245 5.602 -6.215 1.00 95.00 91 ASP A CA 1
ATOM 714 C C . ASP A 1 91 ? 2.903 4.798 -7.342 1.00 95.00 91 ASP A C 1
ATOM 716 O O . ASP A 1 91 ? 3.447 3.712 -7.145 1.00 95.00 91 ASP A O 1
ATOM 720 N N . MET A 1 92 ? 2.799 5.326 -8.557 1.00 92.44 92 MET A N 1
ATOM 721 C CA . MET A 1 92 ? 3.282 4.676 -9.771 1.00 92.44 92 MET A CA 1
ATOM 722 C C . MET A 1 92 ? 4.625 5.225 -10.262 1.00 92.44 92 MET A C 1
ATOM 724 O O . MET A 1 92 ? 4.939 5.038 -11.435 1.00 92.44 92 MET A O 1
ATOM 728 N N . ALA A 1 93 ? 5.416 5.908 -9.426 1.00 92.94 93 ALA A N 1
ATOM 729 C CA . ALA A 1 93 ? 6.627 6.606 -9.871 1.00 92.94 93 ALA A CA 1
ATOM 730 C C . ALA A 1 93 ? 7.550 5.730 -10.748 1.00 92.94 93 ALA A C 1
ATOM 732 O O . ALA A 1 93 ? 7.918 6.140 -11.850 1.00 92.94 93 ALA A O 1
ATOM 733 N N . GLN A 1 94 ? 7.831 4.495 -10.325 1.00 91.38 94 GLN A N 1
ATOM 734 C CA . GLN A 1 94 ? 8.735 3.556 -11.003 1.00 91.38 94 GLN A CA 1
ATOM 735 C C . GLN A 1 94 ? 8.139 2.933 -12.274 1.00 91.38 94 GLN A C 1
ATOM 737 O O . GLN A 1 94 ? 8.881 2.565 -13.179 1.00 91.38 94 GLN A O 1
ATOM 742 N N . ILE A 1 95 ? 6.811 2.813 -12.359 1.00 89.00 95 ILE A N 1
ATOM 743 C CA . ILE A 1 95 ? 6.111 2.164 -13.484 1.00 89.00 95 ILE A CA 1
ATOM 744 C C . ILE A 1 95 ? 5.380 3.163 -14.391 1.00 89.00 95 ILE A C 1
ATOM 746 O O . ILE A 1 95 ? 4.727 2.768 -15.355 1.00 89.00 95 ILE A O 1
ATOM 750 N N . SER A 1 96 ? 5.495 4.461 -14.111 1.00 88.50 96 SER A N 1
ATOM 751 C CA . SER A 1 96 ? 4.777 5.537 -14.802 1.00 88.50 96 SER A CA 1
ATOM 752 C C . SER A 1 96 ? 5.034 5.543 -16.313 1.00 88.50 96 SER A C 1
ATOM 754 O O . SER A 1 96 ? 4.088 5.640 -17.092 1.00 88.50 96 SER A O 1
ATOM 756 N N . GLY A 1 97 ? 6.286 5.351 -16.740 1.00 87.25 97 GLY A N 1
ATOM 757 C CA . GLY A 1 97 ? 6.649 5.252 -18.158 1.00 87.25 97 GLY A CA 1
ATOM 758 C C . GLY A 1 97 ? 6.037 4.033 -18.858 1.00 87.25 97 GLY A C 1
ATOM 759 O O . GLY A 1 97 ? 5.559 4.144 -19.985 1.00 87.25 97 GLY A O 1
ATOM 760 N N . LEU A 1 98 ? 5.976 2.889 -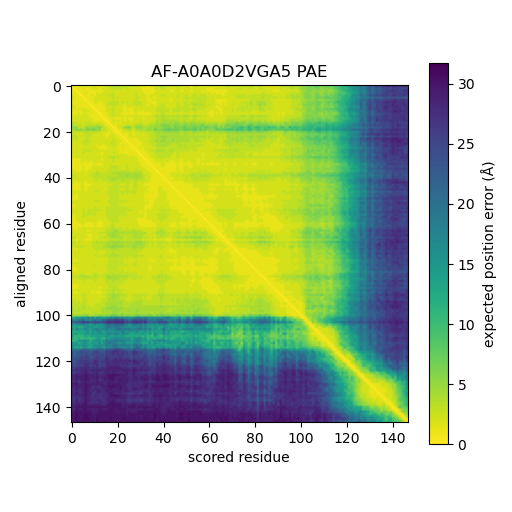18.168 1.00 84.88 98 LEU A N 1
ATOM 761 C CA . LEU A 1 98 ? 5.349 1.667 -18.686 1.00 84.88 98 LEU A CA 1
ATOM 762 C C . LEU A 1 98 ? 3.835 1.848 -18.861 1.00 84.88 98 LEU A C 1
ATOM 764 O O . LEU A 1 98 ? 3.273 1.465 -19.886 1.00 84.88 98 LEU A O 1
ATOM 768 N N . ILE A 1 99 ? 3.184 2.499 -17.892 1.00 83.19 99 ILE A N 1
ATOM 769 C CA . ILE A 1 99 ? 1.760 2.855 -17.963 1.00 83.19 99 ILE A CA 1
ATOM 770 C C . ILE A 1 99 ? 1.512 3.830 -19.124 1.00 83.19 99 ILE A C 1
ATOM 772 O O . ILE A 1 99 ? 0.589 3.624 -19.912 1.00 83.19 99 ILE A O 1
ATOM 776 N N . ALA A 1 100 ? 2.342 4.868 -19.264 1.00 83.19 100 ALA A N 1
ATOM 777 C CA . A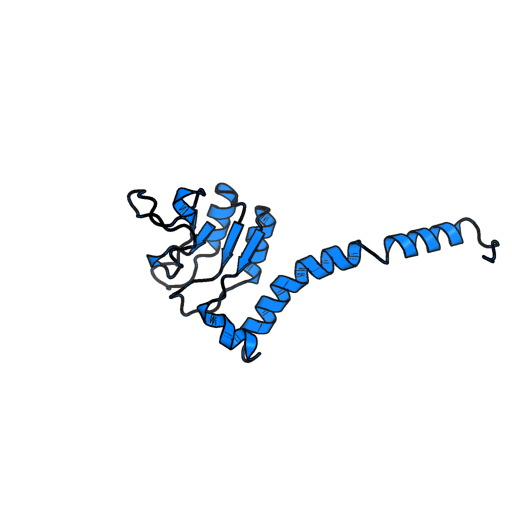LA A 1 100 ? 2.201 5.881 -20.310 1.00 83.19 100 ALA A CA 1
ATOM 778 C C . ALA A 1 100 ? 2.357 5.300 -21.724 1.00 83.19 100 ALA A C 1
ATOM 780 O O . ALA A 1 100 ? 1.627 5.688 -22.636 1.00 83.19 100 ALA A O 1
ATOM 781 N N . ALA A 1 101 ? 3.253 4.325 -21.896 1.00 85.00 101 ALA A N 1
ATOM 782 C CA . ALA A 1 101 ? 3.470 3.640 -23.166 1.00 85.00 101 ALA A CA 1
ATOM 783 C C . ALA A 1 101 ? 2.303 2.724 -23.587 1.00 85.00 101 ALA A C 1
ATOM 785 O O . ALA A 1 101 ? 2.355 2.156 -24.675 1.00 85.00 101 ALA A O 1
ATOM 786 N N . LYS A 1 102 ? 1.271 2.541 -22.741 1.00 72.62 102 LYS A N 1
ATOM 787 C CA . LYS A 1 102 ? 0.146 1.594 -22.928 1.00 72.62 102 LYS A CA 1
ATOM 788 C C . LYS A 1 102 ? 0.575 0.140 -23.181 1.00 72.62 102 LYS A C 1
ATOM 790 O O . LYS A 1 102 ? -0.253 -0.706 -23.507 1.00 72.62 102 LYS A O 1
ATOM 795 N N . ASN A 1 103 ? 1.854 -0.161 -23.001 1.00 61.03 103 ASN A N 1
ATOM 796 C CA . ASN A 1 103 ? 2.428 -1.487 -23.130 1.00 61.03 103 ASN A CA 1
ATOM 797 C C . ASN A 1 103 ? 2.364 -2.141 -21.758 1.00 61.03 103 ASN A C 1
ATOM 799 O O . ASN A 1 103 ? 3.307 -1.948 -21.009 1.00 61.03 103 ASN A O 1
ATOM 803 N N . LEU A 1 104 ? 1.263 -2.826 -21.407 1.00 57.78 104 LEU A N 1
ATOM 804 C CA . LEU A 1 104 ? 1.170 -3.901 -20.388 1.00 57.78 104 LEU A CA 1
ATOM 805 C C . LEU A 1 104 ? -0.288 -4.096 -19.894 1.00 57.78 104 LEU A C 1
ATOM 807 O O . LEU A 1 104 ? -1.074 -3.144 -19.875 1.00 57.78 104 LEU A O 1
ATOM 811 N N . PRO A 1 105 ? -0.631 -5.287 -19.355 1.00 65.62 105 PRO A N 1
ATOM 812 C CA . PRO A 1 105 ? -1.846 -5.527 -18.562 1.00 65.62 105 PRO A CA 1
ATOM 813 C C . PRO A 1 105 ? -2.023 -4.564 -17.370 1.00 65.62 105 PRO A C 1
ATOM 815 O O . PRO A 1 105 ? -3.155 -4.303 -16.961 1.00 65.62 105 PRO A O 1
ATOM 818 N N . ILE A 1 106 ? -0.939 -3.985 -16.838 1.00 67.06 106 ILE A N 1
ATOM 819 C CA . ILE A 1 106 ? -0.973 -3.021 -15.725 1.00 67.06 106 ILE A CA 1
ATOM 820 C C . ILE A 1 106 ? -1.761 -1.743 -16.059 1.00 67.06 106 ILE A C 1
ATOM 822 O O . ILE A 1 106 ? -2.468 -1.227 -15.197 1.00 67.06 106 ILE A O 1
ATOM 826 N N . PHE A 1 107 ? -1.709 -1.263 -17.309 1.00 63.69 107 PHE A N 1
ATOM 827 C CA . PHE A 1 107 ? -2.425 -0.055 -17.732 1.00 63.69 107 PHE A CA 1
ATOM 828 C C . PHE A 1 107 ? -3.9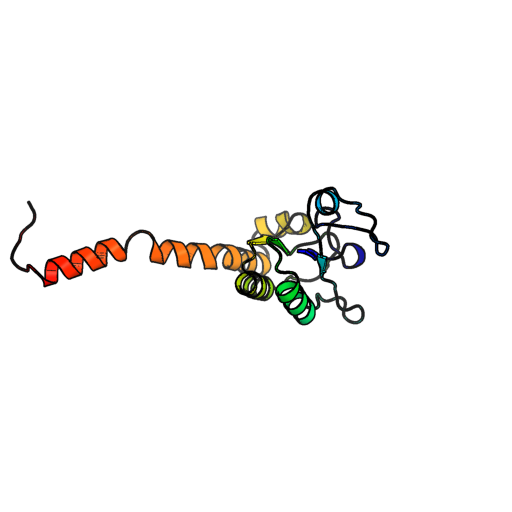40 -0.242 -17.605 1.00 63.69 107 PHE A C 1
ATOM 830 O O . PHE A 1 107 ? -4.620 0.588 -17.006 1.00 63.69 107 PHE A O 1
ATOM 837 N N . LEU A 1 108 ? -4.462 -1.365 -18.109 1.00 63.75 108 LEU A N 1
ATOM 838 C CA . LEU A 1 108 ? -5.887 -1.688 -18.024 1.00 63.75 108 LEU A CA 1
ATOM 839 C C . LEU A 1 108 ? -6.334 -1.866 -16.568 1.00 63.75 108 LEU A C 1
ATOM 841 O O . LEU A 1 108 ? -7.385 -1.359 -16.192 1.00 63.75 108 LEU A O 1
ATOM 845 N N . LYS A 1 109 ? -5.519 -2.518 -15.729 1.00 66.88 109 LYS A N 1
ATOM 846 C CA . LYS A 1 109 ? -5.824 -2.716 -14.301 1.00 66.88 109 LYS A CA 1
ATOM 847 C C . LYS A 1 109 ? -5.870 -1.394 -13.518 1.00 66.88 109 LYS A C 1
ATOM 849 O O . LYS A 1 109 ? -6.785 -1.188 -12.724 1.00 66.88 109 LYS A O 1
ATOM 854 N N . VAL A 1 110 ? -4.933 -0.474 -13.768 1.00 67.94 110 VAL A N 1
ATOM 855 C CA . VAL A 1 110 ? -4.937 0.869 -13.153 1.00 67.94 110 VAL A CA 1
ATOM 856 C C . VAL A 1 110 ? -6.093 1.721 -13.687 1.00 67.94 110 VAL A C 1
ATOM 858 O O . VAL A 1 110 ? -6.709 2.474 -12.937 1.00 67.94 110 VAL A O 1
ATOM 861 N N . LEU A 1 111 ? -6.448 1.591 -14.966 1.00 66.94 111 LEU A N 1
ATOM 862 C CA . LEU A 1 111 ? -7.608 2.286 -15.519 1.00 66.94 111 LEU A CA 1
ATOM 863 C C . LEU A 1 111 ? -8.915 1.795 -14.879 1.00 66.94 111 LEU A C 1
ATOM 865 O O . LEU A 1 111 ? -9.757 2.616 -14.521 1.00 66.94 111 LEU A O 1
ATOM 869 N N . LEU A 1 112 ? -9.061 0.481 -14.681 1.00 64.31 112 LEU A N 1
ATOM 870 C CA . LEU A 1 112 ? -10.213 -0.117 -14.000 1.00 64.31 112 LEU A CA 1
ATOM 871 C C . LEU A 1 112 ? -10.354 0.408 -12.564 1.00 64.31 112 LEU A C 1
ATOM 873 O O . LEU A 1 112 ? -11.447 0.828 -12.184 1.00 64.31 112 LEU A O 1
ATOM 877 N N . LEU A 1 113 ? -9.247 0.518 -11.817 1.00 66.50 113 LEU A N 1
ATOM 878 C CA . LEU A 1 113 ? -9.242 1.177 -10.503 1.00 66.50 113 LEU A CA 1
ATOM 879 C C . LEU A 1 113 ? -9.828 2.592 -10.533 1.00 66.50 113 LEU A C 1
ATOM 881 O O . LEU A 1 113 ? -10.567 2.985 -9.629 1.00 66.50 113 LEU A O 1
ATOM 885 N N . LEU A 1 114 ? -9.459 3.380 -11.544 1.00 65.50 114 LEU A N 1
ATOM 886 C CA . LEU A 1 114 ? -9.917 4.761 -11.690 1.00 65.50 114 LEU A CA 1
ATOM 887 C C . LEU A 1 114 ? -11.375 4.836 -12.170 1.00 65.50 114 LEU A C 1
ATOM 889 O O . LEU A 1 114 ? -12.082 5.800 -11.866 1.00 65.50 114 LEU A O 1
ATOM 893 N N . GLN A 1 115 ? -11.834 3.835 -12.922 1.00 56.72 115 GLN A N 1
ATOM 894 C CA . GLN A 1 115 ? -13.164 3.806 -13.521 1.00 56.72 115 GLN A CA 1
ATOM 895 C C . GLN A 1 115 ? -14.262 3.351 -12.553 1.00 56.72 115 GLN A C 1
ATOM 897 O O . GLN A 1 115 ? -15.360 3.902 -12.628 1.00 56.72 115 GLN A O 1
ATOM 902 N N . GLU A 1 116 ? -14.001 2.430 -11.618 1.00 54.81 116 GLU A N 1
ATOM 903 C CA . GLU A 1 116 ? -15.061 1.840 -10.779 1.00 54.81 116 GLU A CA 1
ATOM 904 C C . GLU A 1 116 ? -15.819 2.865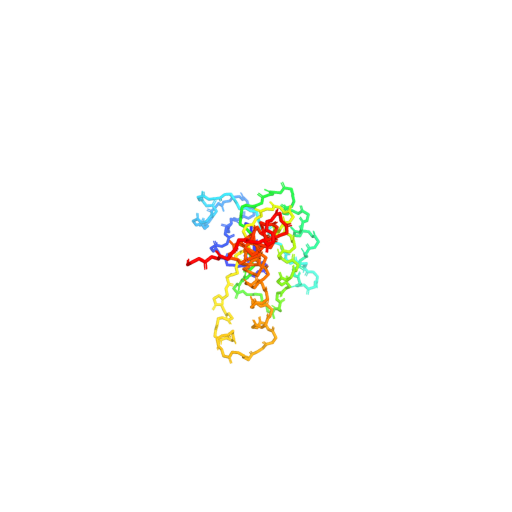 -9.917 1.00 54.81 116 GLU A C 1
ATOM 906 O O . GLU A 1 116 ? -17.050 2.841 -9.882 1.00 54.81 116 GLU A O 1
ATOM 911 N N . LYS A 1 117 ? -15.143 3.851 -9.306 1.00 50.53 117 LYS A N 1
ATOM 912 C CA . LYS A 1 117 ? -15.842 4.911 -8.544 1.00 50.53 117 LYS A CA 1
ATOM 913 C C . LYS A 1 117 ? -16.389 6.036 -9.414 1.00 50.53 117 LYS A C 1
ATOM 915 O O . LYS A 1 117 ? -17.424 6.619 -9.085 1.00 50.53 117 LYS A O 1
ATOM 920 N N . ARG A 1 118 ? -15.729 6.341 -10.535 1.00 47.16 118 ARG A N 1
ATOM 921 C CA . ARG A 1 118 ? -16.192 7.389 -11.452 1.00 47.16 118 ARG A CA 1
ATOM 922 C C . ARG A 1 118 ? -17.462 6.956 -12.184 1.00 47.16 118 ARG A C 1
ATOM 924 O O . ARG A 1 118 ? -18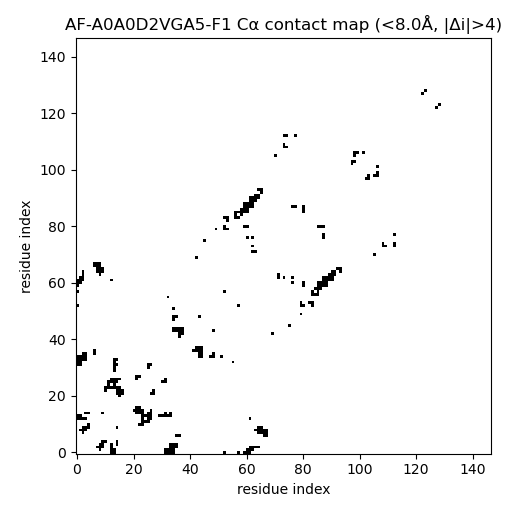.345 7.782 -12.350 1.00 47.16 118 ARG A O 1
ATOM 931 N N . LEU A 1 119 ? -17.602 5.679 -12.546 1.00 46.41 119 LEU A N 1
ATOM 932 C CA . LEU A 1 119 ? -18.809 5.143 -13.183 1.00 46.41 119 LEU A CA 1
ATOM 933 C C . LEU A 1 119 ? -19.974 4.964 -12.201 1.00 46.41 119 LEU A C 1
ATOM 935 O O . LEU A 1 119 ? -21.106 5.240 -12.594 1.00 46.41 119 LEU A O 1
ATOM 939 N N . LEU A 1 120 ? -19.725 4.576 -10.941 1.00 46.09 120 LEU A N 1
ATOM 940 C CA . LEU A 1 120 ? -20.782 4.507 -9.920 1.00 46.09 120 LEU A CA 1
ATOM 941 C C . LEU A 1 120 ? -21.351 5.901 -9.611 1.00 46.09 120 LEU A C 1
ATOM 943 O O . LEU A 1 120 ? -22.560 6.103 -9.683 1.00 46.09 120 LEU A O 1
ATOM 947 N N . ASN A 1 121 ? -20.484 6.889 -9.364 1.00 44.69 121 ASN A N 1
ATOM 948 C CA . ASN A 1 121 ? -20.923 8.257 -9.081 1.00 44.69 121 ASN A CA 1
ATOM 949 C C . ASN A 1 121 ? -21.507 8.953 -10.323 1.00 44.69 121 ASN A C 1
ATOM 951 O O . ASN A 1 121 ? -22.467 9.708 -10.206 1.00 44.69 121 ASN A O 1
ATOM 955 N N . TRP A 1 122 ? -20.996 8.679 -11.528 1.00 40.38 122 TRP A N 1
ATOM 956 C CA . TRP A 1 122 ? -21.520 9.281 -12.760 1.00 40.38 122 TRP A CA 1
ATOM 957 C C . TRP A 1 122 ? -22.867 8.689 -13.198 1.00 40.38 122 TRP A C 1
ATOM 959 O O . TRP A 1 122 ? -23.740 9.445 -13.626 1.00 40.38 122 TRP A O 1
ATOM 969 N N . LYS A 1 123 ? -23.091 7.374 -13.034 1.00 42.00 123 LYS A N 1
ATOM 970 C CA . LYS A 1 123 ? -24.412 6.763 -13.283 1.00 42.00 123 LYS A CA 1
ATOM 971 C C . LYS A 1 123 ? -25.485 7.276 -12.318 1.00 42.00 123 LYS A C 1
ATOM 973 O O . LYS A 1 123 ? -26.645 7.352 -12.708 1.00 42.00 123 LYS A O 1
ATOM 978 N N . ILE A 1 124 ? -25.103 7.660 -11.099 1.00 47.41 124 ILE A N 1
ATOM 979 C CA . ILE A 1 124 ? -26.032 8.161 -10.077 1.00 47.41 124 ILE A CA 1
ATOM 980 C C . ILE A 1 124 ? -26.301 9.672 -10.225 1.00 47.41 124 ILE A C 1
ATOM 982 O O . ILE A 1 124 ? -27.394 10.123 -9.902 1.00 47.41 124 ILE A O 1
ATOM 986 N N . SER A 1 125 ? -25.364 10.466 -10.755 1.00 49.69 125 SER A N 1
ATOM 987 C CA . SER A 1 125 ? -25.399 11.916 -10.512 1.00 49.69 125 SER A CA 1
ATOM 988 C C . SER A 1 125 ? -26.193 12.795 -11.490 1.00 49.69 125 SER A C 1
ATOM 990 O O . SER A 1 125 ? -26.663 13.827 -11.029 1.00 49.69 125 SER A O 1
ATOM 992 N N . HIS A 1 126 ? -26.340 12.516 -12.798 1.00 50.50 126 HIS A N 1
ATOM 993 C CA . HIS A 1 126 ? -26.766 13.624 -13.697 1.00 50.50 126 HIS A CA 1
ATOM 994 C C . HIS A 1 126 ? -27.720 13.357 -14.868 1.00 50.50 126 HIS A C 1
ATOM 996 O O . HIS A 1 126 ? -28.043 14.305 -15.580 1.00 50.50 126 HIS A O 1
ATOM 1002 N N . ARG A 1 127 ? -28.235 12.142 -15.086 1.00 45.78 127 ARG A N 1
ATOM 1003 C CA . ARG A 1 127 ? -29.277 11.946 -16.122 1.00 45.78 127 ARG A CA 1
ATOM 1004 C C . ARG A 1 127 ? -30.476 11.134 -15.681 1.00 45.78 127 ARG A C 1
ATOM 1006 O O . ARG A 1 127 ? -31.583 11.489 -16.052 1.00 45.78 127 ARG A O 1
ATOM 1013 N N . LEU A 1 128 ? -30.294 10.093 -14.875 1.00 49.00 128 LEU A N 1
ATOM 1014 C CA . LEU A 1 128 ? -31.391 9.167 -14.591 1.00 49.00 128 LEU A CA 1
ATOM 1015 C C . LEU A 1 128 ? -32.400 9.704 -13.571 1.00 49.00 128 LEU A C 1
ATOM 1017 O O . LEU A 1 128 ? -33.581 9.453 -13.749 1.00 49.00 128 LEU A O 1
ATOM 1021 N N . GLN A 1 129 ? -31.999 10.509 -12.582 1.00 53.78 129 GLN A N 1
ATOM 1022 C CA . GLN A 1 129 ? -32.966 11.103 -11.643 1.00 53.78 129 GLN A CA 1
ATOM 1023 C C . GLN A 1 129 ? -33.878 12.130 -12.321 1.00 53.78 129 GLN A C 1
ATOM 1025 O O . GLN A 1 129 ? -35.086 12.088 -12.131 1.00 53.78 129 GLN A O 1
ATOM 1030 N N . SER A 1 130 ? -33.335 13.012 -13.163 1.00 58.06 130 SER A N 1
ATOM 1031 C CA . SER A 1 130 ? -34.144 13.991 -13.899 1.00 58.06 130 SER A CA 1
ATOM 1032 C C . SER A 1 130 ? -35.017 13.335 -14.968 1.00 58.06 130 SER A C 1
ATOM 1034 O O . SER A 1 130 ? -36.124 13.800 -15.210 1.00 58.06 130 SER A O 1
ATOM 1036 N N . PHE A 1 131 ? -34.541 12.253 -15.595 1.00 58.91 131 PHE A N 1
ATOM 1037 C CA . PHE A 1 131 ? -35.311 11.523 -16.600 1.00 58.91 131 PHE A CA 1
ATOM 1038 C C . PHE A 1 131 ? -36.402 10.662 -15.961 1.00 58.91 131 PHE A C 1
ATOM 1040 O O . PHE A 1 131 ? -37.529 10.699 -16.430 1.00 58.91 131 PHE A O 1
ATOM 1047 N N . GLN A 1 132 ? -36.117 9.967 -14.856 1.00 59.94 132 GLN A N 1
ATOM 1048 C CA . GLN A 1 132 ? -37.123 9.211 -14.108 1.00 59.94 132 GLN A CA 1
ATOM 1049 C C . GLN A 1 132 ? -38.196 10.146 -13.543 1.00 59.94 132 GLN A C 1
ATOM 1051 O O . GLN A 1 132 ? -39.371 9.921 -13.776 1.00 59.94 132 GLN A O 1
ATOM 1056 N N . LEU A 1 133 ? -37.806 11.272 -12.939 1.00 64.62 133 LEU A N 1
ATOM 1057 C CA . LEU A 1 133 ? -38.747 12.270 -12.422 1.00 64.62 133 LEU A CA 1
ATOM 1058 C C . LEU A 1 133 ? -39.556 12.959 -13.539 1.00 64.62 133 LEU A C 1
ATOM 1060 O O . LEU A 1 133 ? -40.669 13.419 -13.302 1.00 64.62 133 LEU A O 1
ATOM 1064 N N . MET A 1 134 ? -39.025 13.021 -14.766 1.00 65.88 134 MET A N 1
ATOM 1065 C CA . MET A 1 134 ? -39.766 13.481 -15.948 1.00 65.88 134 MET A CA 1
ATOM 1066 C C . MET A 1 134 ? -40.740 12.413 -16.469 1.00 65.88 134 MET A C 1
ATOM 1068 O O . MET A 1 134 ? -41.863 12.749 -16.836 1.00 65.88 134 MET A O 1
ATOM 1072 N N . LEU A 1 135 ? -40.342 11.138 -16.474 1.00 66.81 135 LEU A N 1
ATOM 1073 C CA . LEU A 1 135 ? -41.205 10.017 -16.856 1.00 66.81 135 LEU A CA 1
ATOM 1074 C C . LEU A 1 135 ? -42.346 9.813 -15.850 1.00 66.81 135 LEU A C 1
ATOM 1076 O O . LEU A 1 135 ? -43.485 9.628 -16.269 1.00 66.81 135 LEU A O 1
ATOM 1080 N N . ASP A 1 136 ? -42.066 9.942 -14.554 1.00 69.12 136 ASP A N 1
ATOM 1081 C CA . ASP A 1 136 ? -43.058 9.841 -13.481 1.00 69.12 136 ASP A CA 1
ATOM 1082 C C . ASP A 1 136 ? -44.072 11.000 -13.570 1.00 69.12 136 ASP A C 1
ATOM 1084 O O . ASP A 1 136 ? -45.280 10.771 -13.560 1.00 69.12 136 ASP A O 1
ATOM 1088 N N . LYS A 1 137 ? -43.610 12.238 -13.818 1.00 68.50 137 LYS A N 1
ATOM 1089 C CA . LYS A 1 137 ? -44.496 13.393 -14.078 1.00 68.50 137 LYS A CA 1
ATOM 1090 C C . LYS A 1 137 ? -45.355 13.237 -15.337 1.00 68.50 137 LYS A C 1
ATOM 1092 O O . LYS A 1 137 ? -46.478 13.732 -15.377 1.00 68.50 137 LYS A O 1
ATOM 1097 N N . ARG A 1 138 ? -44.843 12.562 -16.371 1.00 62.31 138 ARG A N 1
ATOM 1098 C CA . ARG A 1 138 ? -45.593 12.278 -17.606 1.00 62.31 138 ARG A CA 1
ATOM 1099 C C . ARG A 1 138 ? -46.643 11.183 -17.402 1.00 62.31 138 ARG A C 1
ATOM 1101 O O . ARG A 1 138 ? -47.683 11.227 -18.051 1.00 62.31 138 ARG A O 1
ATOM 1108 N N . ALA A 1 139 ? -46.384 10.22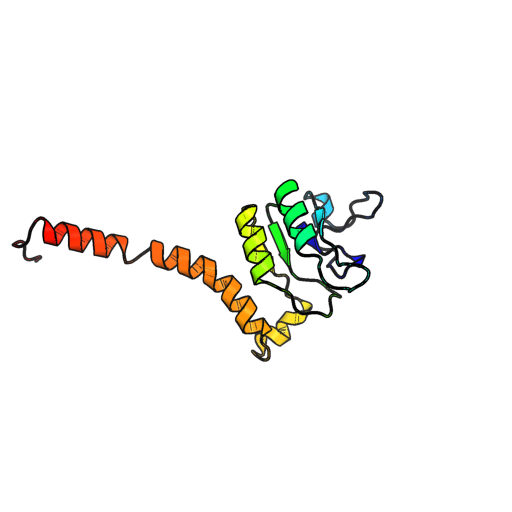8 -16.509 1.00 67.25 139 ALA A N 1
ATOM 1109 C CA . ALA A 1 139 ? -47.354 9.208 -16.119 1.00 67.25 139 ALA A CA 1
ATOM 1110 C C . ALA A 1 139 ? -48.505 9.793 -15.276 1.00 67.25 139 ALA A C 1
ATOM 1112 O O . ALA A 1 139 ? -49.639 9.339 -15.407 1.00 67.25 139 ALA A O 1
ATOM 1113 N N . GLU A 1 140 ? -48.237 10.823 -14.467 1.00 69.81 140 GLU A N 1
ATOM 1114 C CA . GLU A 1 140 ? -49.250 11.512 -13.652 1.00 69.81 140 GLU A CA 1
ATOM 1115 C C . GLU A 1 140 ? -50.126 12.503 -14.445 1.00 69.81 140 GLU A C 1
ATOM 1117 O O . GLU A 1 140 ? -51.264 12.747 -14.050 1.00 69.81 140 GLU A O 1
ATOM 1122 N N . ASN A 1 141 ? -49.644 13.061 -15.567 1.00 69.56 141 ASN A N 1
ATOM 1123 C CA . ASN A 1 141 ? -50.397 14.036 -16.372 1.00 69.56 141 ASN A CA 1
ATOM 1124 C C . ASN A 1 141 ? -50.183 13.850 -17.893 1.00 69.56 141 ASN A C 1
ATOM 1126 O O . ASN A 1 141 ? -49.400 14.573 -18.516 1.00 69.56 141 ASN A O 1
ATOM 1130 N N . PRO A 1 142 ? -50.889 12.902 -18.537 1.00 62.81 142 PRO A N 1
ATOM 1131 C CA . PRO A 1 142 ? -50.629 12.525 -19.930 1.00 62.81 142 PRO A CA 1
ATOM 1132 C C . PRO A 1 142 ? -51.018 13.578 -20.990 1.00 62.81 142 PRO A C 1
ATOM 1134 O O . PRO A 1 142 ? -50.608 13.433 -22.138 1.00 62.81 142 PRO A O 1
ATOM 1137 N N . ASN A 1 143 ? -51.768 14.632 -20.633 1.00 63.75 143 ASN A N 1
ATOM 1138 C CA . ASN A 1 143 ? -52.348 15.599 -21.583 1.00 63.75 143 ASN A CA 1
ATOM 1139 C C . ASN A 1 143 ? -51.725 17.013 -21.554 1.00 63.75 143 ASN A C 1
ATOM 1141 O O . ASN A 1 143 ? -52.279 17.925 -22.164 1.00 63.75 143 ASN A O 1
ATOM 1145 N N . GLN A 1 144 ? -50.607 17.240 -20.855 1.00 58.06 144 GLN A N 1
ATOM 1146 C CA . GLN A 1 144 ? -49.906 18.532 -20.922 1.00 58.06 144 GLN A CA 1
ATOM 1147 C C . GLN A 1 144 ? -48.831 18.514 -22.018 1.00 58.06 144 GLN A C 1
ATOM 1149 O O . GLN A 1 144 ? -47.750 17.957 -21.827 1.00 58.06 144 GLN A O 1
ATOM 1154 N N . GLU A 1 145 ? -49.111 19.149 -23.158 1.00 50.12 145 GLU A N 1
ATOM 1155 C CA . GLU A 1 145 ? -48.073 19.547 -24.115 1.00 50.12 145 GLU A CA 1
ATOM 1156 C C . GLU A 1 145 ? -47.284 20.739 -23.552 1.00 50.12 145 GLU A C 1
ATOM 1158 O O . GLU A 1 145 ? -47.854 21.717 -23.066 1.00 50.12 145 GLU A O 1
ATOM 1163 N N . VAL A 1 146 ? -45.956 20.628 -23.572 1.00 51.97 146 VAL A N 1
ATOM 1164 C CA . VAL A 1 146 ? -45.027 21.662 -23.100 1.00 51.97 146 VAL A CA 1
ATOM 1165 C C . VAL A 1 146 ? -44.787 22.641 -24.256 1.00 51.97 146 VAL A C 1
ATOM 1167 O O . VAL A 1 146 ? -44.279 22.215 -25.292 1.00 51.97 146 VAL A O 1
ATOM 1170 N N . LEU A 1 147 ? -45.175 23.913 -24.083 1.00 38.16 147 LEU A N 1
ATOM 1171 C CA . LEU A 1 147 ? -44.784 25.035 -24.956 1.00 38.16 147 LEU A CA 1
ATOM 1172 C C . LEU A 1 147 ? -43.276 25.309 -24.879 1.00 38.16 147 LEU A C 1
ATOM 1174 O O . LEU A 1 147 ? -42.726 25.231 -23.754 1.00 38.16 147 LEU A O 1
#

Nearest PDB structures (foldseek):
  8dsk-assembly1_D  TM=9.578E-01  e=8.346E-15  Glycine max
  6uxi-assembly1_B-2  TM=9.498E-01  e=8.913E-15  Glycine max
  6uxi-assembly1_A-2  TM=9.546E-01  e=6.852E-15  Glycine max
  8dsk-assembly1_B  TM=9.566E-01  e=2.095E-14  Glycine max
  6smr-assembly1_D  TM=9.424E-01  e=1.086E-14  Arabidopsis thaliana

Mean predicted aligned error: 10.86 Å

Organism: Gossypium raimondii (NCBI:txid29730)

Radius of gyration: 21.54 Å; Cα contacts (8 Å, |Δi|>4): 183; chains: 1; bounding box: 65×42×42 Å

pLDDT: mean 83.28, std 17.85, range [38.16, 97.94]

InterPro domains:
  IPR015421 Pyridoxal phosphate-dependent transferase, major domain [G3DSA:3.40.640.10] (1-111)
  IPR015424 Pyridoxal phosphate-dependent transferase [SSF53383] (1-105)
  IPR039429 Serine hydroxymethyltransferase-like domain [PF00464] (1-105)
  IPR049943 Serine hydroxymethyltransferase-like [PTHR11680] (1-105)

Solvent-accessible surface area (backbone atoms only — not comparable to full-atom values): 8406 Å² total; per-residue (Å²): 52,12,36,28,49,96,58,14,16,37,54,74,47,24,31,50,47,99,88,67,51,61,69,21,69,41,25,67,80,36,92,53,55,66,36,51,43,36,87,89,78,69,43,73,37,60,67,63,38,41,54,50,36,62,75,66,45,37,69,41,36,44,47,55,42,74,66,57,93,67,89,79,66,57,67,60,52,50,54,45,20,59,77,41,69,20,46,74,43,76,52,46,81,86,50,43,67,47,44,73,67,63,65,53,76,65,36,59,53,55,48,49,65,61,40,60,62,53,51,55,53,53,66,65,66,78,54,55,64,67,48,48,56,48,51,53,52,44,71,75,46,81,83,73,81,84,130

Sequence (147 aa):
MGLDTPSGGNTSHGYYTPHGRKVSSASIFFESLPYKVNPQTGYIDYEKLEERALDFRPKILICGGSSYSREWDYGRFRQTADKCGAVLLCDMAQISGLIAAKNLPIFLKVLLLLQEKRLLNWKISHRLQSFQLMLDKRAENPNQEVL